Protein 4L05 (pdb70)

B-factor: mean 13.4, std 11.83, range [4.0, 102.95]

Radius of gyration: 13.98 Å; Cα contacts (8 Å, |Δi|>4): 470; chains: 1; bounding box: 30×34×44 Å

Structure (mmCIF, N/CA/C/O backbone):
data_4L05
#
_entry.id   4L05
#
_cell.length_a   49.910
_cell.length_b   70.528
_cell.length_c   80.359
_cell.angle_alpha   90.00
_cell.angle_beta   90.00
_cell.angle_gamma   90.00
#
_symmetry.space_group_name_H-M   'I 2 2 2'
#
loop_
_entity.id
_entity.type
_entity.pdbx_description
1 polymer 'Superoxide dismutase [Cu-Zn]'
2 non-polymer 'COPPER (I) ION'
3 non-polymer 'COPPER (II) ION'
4 non-polymer 'ZINC ION'
5 non-polymer 'SULFATE ION'
6 non-polymer GLYCEROL
7 water water
#
loop_
_atom_site.group_PDB
_atom_site.id
_atom_site.type_symbol
_atom_site.label_atom_id
_atom_site.label_alt_id
_atom_site.label_comp_id
_atom_site.label_asym_id
_atom_site.label_entity_id
_atom_site.label_seq_id
_atom_site.pdbx_PDB_ins_code
_atom_site.Cartn_x
_atom_site.Cartn_y
_atom_site.Cartn_z
_atom_site.occupancy
_atom_site.B_iso_or_equiv
_atom_site.auth_seq_id
_atom_site.auth_comp_id
_atom_site.auth_asym_id
_atom_site.auth_atom_id
_atom_site.pdbx_PDB_model_num
ATOM 1 N N . GLU A 1 1 ? 5.444 22.576 44.509 1.00 21.42 1 GLU A N 1
ATOM 2 C CA . GLU A 1 1 ? 4.985 21.477 43.666 1.00 22.25 1 GLU A CA 1
ATOM 3 C C . GLU A 1 1 ? 6.135 20.789 42.935 1.00 16.13 1 GLU A C 1
ATOM 4 O O . GLU A 1 1 ? 7.235 21.336 42.804 1.00 15.88 1 GLU A O 1
ATOM 15 N N . SER A 1 2 ? 5.805 19.631 42.368 1.00 13.30 2 SER A N 1
ATOM 16 C CA . SER A 1 2 ? 6.729 18.858 41.560 1.00 12.41 2 SER A CA 1
ATOM 17 C C . SER A 1 2 ? 5.966 18.043 40.508 1.00 11.87 2 SER A C 1
ATOM 18 O O . SER A 1 2 ? 4.757 17.815 40.632 1.00 12.81 2 SER A O 1
ATOM 31 N N . THR A 1 3 ? 6.681 17.605 39.474 1.00 10.66 3 THR A N 1
ATOM 32 C CA . THR A 1 3 ? 6.113 16.740 38.453 1.00 9.99 3 THR A CA 1
ATOM 33 C C . THR A 1 3 ? 7.243 15.907 37.854 1.00 9.16 3 THR A C 1
ATOM 34 O O . THR A 1 3 ? 8.411 16.303 37.912 1.00 9.62 3 THR A O 1
ATOM 45 N N . THR A 1 4 ? 6.879 14.754 37.303 1.00 8.68 4 THR A N 1
ATOM 46 C CA . THR A 1 4 ? 7.824 13.872 36.643 1.00 9.67 4 THR A CA 1
ATOM 47 C C . THR A 1 4 ? 7.499 13.784 35.165 1.00 10.01 4 THR A C 1
ATOM 48 O O . THR A 1 4 ? 6.369 13.496 34.786 1.00 14.70 4 THR A O 1
ATOM 59 N N . VAL A 1 5 ? 8.510 14.015 34.342 1.00 7.43 5 VAL A N 1
ATOM 60 C CA . VAL A 1 5 ? 8.377 13.975 32.897 1.00 7.05 5 VAL A CA 1
ATOM 61 C C . VAL A 1 5 ? 9.123 12.769 32.343 1.00 6.66 5 VAL A C 1
ATOM 62 O O . VAL A 1 5 ? 10.308 12.613 32.586 1.00 7.08 5 VAL A O 1
ATOM 75 N N . LYS A 1 6 ? 8.426 11.916 31.605 1.00 7.09 6 LYS A N 1
ATOM 76 C CA . LYS A 1 6 ? 9.053 10.798 30.906 1.00 7.27 6 LYS A CA 1
ATOM 77 C C . LYS A 1 6 ? 9.630 11.301 29.584 1.00 6.31 6 LYS A C 1
ATOM 78 O O . LYS A 1 6 ? 8.955 11.993 28.821 1.00 6.96 6 LYS A O 1
ATOM 97 N N . MET A 1 7 ? 10.879 10.939 29.324 1.00 5.66 7 MET A N 1
ATOM 98 C CA . MET A 1 7 ? 11.605 11.394 28.151 1.00 5.54 7 MET A CA 1
ATOM 99 C C . MET A 1 7 ? 11.761 10.253 27.159 1.00 5.18 7 MET A C 1
ATOM 100 O O . MET A 1 7 ? 12.179 9.161 27.544 1.00 6.04 7 MET A O 1
ATOM 114 N N . TYR A 1 8 ? 11.421 10.519 25.897 1.00 5.42 8 TYR A N 1
ATOM 115 C CA . TYR A 1 8 ? 11.505 9.537 24.826 1.00 5.49 8 TYR A CA 1
ATOM 116 C C . TYR A 1 8 ? 12.449 10.010 23.742 1.00 5.11 8 TYR A C 1
ATOM 117 O O . TYR A 1 8 ? 12.469 11.198 23.413 1.00 5.38 8 TYR A O 1
ATOM 135 N N . GLU A 1 9 ? 13.199 9.087 23.154 1.00 5.34 9 GLU A N 1
ATOM 136 C CA . GLU A 1 9 ? 14.067 9.432 22.031 1.00 5.64 9 GLU A CA 1
ATOM 137 C C . GLU A 1 9 ? 13.228 10.032 20.910 1.00 5.49 9 GLU A C 1
ATOM 138 O O . GLU A 1 9 ? 12.148 9.530 20.581 1.00 6.50 9 GLU A O 1
ATOM 150 N N . ALA A 1 10 ? 13.719 11.121 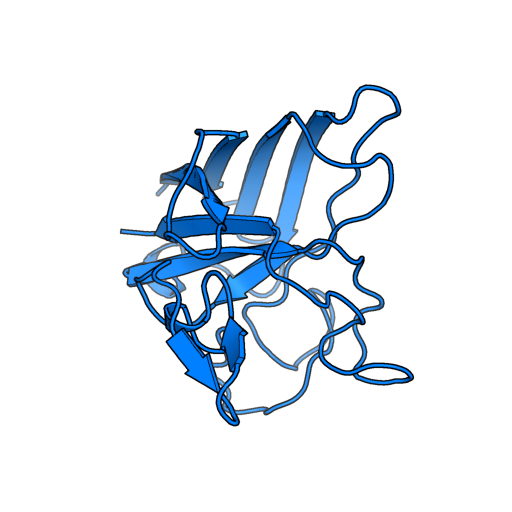20.332 1.00 5.14 10 ALA A N 1
ATOM 151 C CA . ALA A 1 10 ? 13.034 11.785 19.237 1.00 5.32 10 ALA A CA 1
ATOM 152 C C . ALA A 1 10 ? 13.507 11.230 17.903 1.00 5.77 10 ALA A C 1
ATOM 153 O O . ALA A 1 10 ? 14.664 11.390 17.548 1.00 7.19 10 ALA A O 1
ATOM 160 N N . LEU A 1 11 ? 12.608 10.589 17.166 1.00 5.21 11 LEU A N 1
ATOM 161 C CA . LEU A 1 11 ? 12.942 9.952 15.912 1.00 5.58 11 LEU A CA 1
ATOM 162 C C . LEU A 1 11 ? 12.242 10.648 14.753 1.00 5.73 11 LEU A C 1
ATOM 163 O O . LEU A 1 11 ? 11.290 11.403 14.950 1.00 5.49 11 LEU A O 1
ATOM 179 N N . PRO A 1 12 ? 12.635 10.314 13.517 1.00 6.35 12 PRO A N 1
ATOM 180 C CA . PRO A 1 12 ? 11.827 10.763 12.380 1.00 7.00 12 PRO A CA 1
ATOM 181 C C . PRO A 1 12 ? 10.374 10.287 12.455 1.00 6.58 12 PRO A C 1
ATOM 182 O O . PRO A 1 12 ? 9.510 10.947 11.881 1.00 7.68 12 PRO A O 1
ATOM 193 N N . THR A 1 13 ? 10.141 9.175 13.157 1.00 6.82 13 THR A N 1
ATOM 194 C CA . THR A 1 13 ? 8.827 8.584 13.346 1.00 7.13 13 THR A CA 1
ATOM 195 C C . THR A 1 13 ? 8.172 9.043 14.662 1.00 7.00 13 THR A C 1
ATOM 196 O O . THR A 1 13 ? 7.149 8.483 15.051 1.00 7.48 13 THR A O 1
ATOM 207 N N . GLY A 1 14 ? 8.741 10.042 15.347 1.00 5.97 14 GLY A N 1
ATOM 208 C CA . GLY A 1 14 ? 8.168 10.536 16.590 1.00 6.00 14 GLY A CA 1
ATOM 209 C C . GLY A 1 14 ? 8.804 9.881 17.804 1.00 4.98 14 GLY A C 1
ATOM 210 O O . GLY A 1 14 ? 9.960 9.463 17.757 1.00 5.37 14 GLY A O 1
ATOM 214 N N . PRO A 1 15 ? 8.062 9.781 18.913 1.00 5.49 15 PRO A N 1
ATOM 215 C CA . PRO A 1 15 ? 8.658 9.276 20.148 1.00 5.14 15 PRO A CA 1
ATOM 216 C C . PRO A 1 15 ? 9.042 7.812 20.055 1.00 5.18 15 PRO A C 1
ATOM 217 O O . PRO A 1 15 ? 8.247 6.973 19.618 1.00 5.56 15 PRO A O 1
ATOM 228 N N . GLY A 1 16 ? 10.271 7.517 20.466 1.00 5.28 16 GLY A N 1
ATOM 229 C CA . GLY A 1 16 ? 10.809 6.174 20.446 1.00 5.85 16 GLY A CA 1
ATOM 230 C C . GLY A 1 16 ? 10.920 5.605 21.843 1.00 6.10 16 GLY A C 1
ATOM 231 O O . GLY A 1 16 ? 9.997 5.741 22.637 1.00 6.87 16 GLY A O 1
ATOM 235 N N . LYS A 1 17 ? 12.046 4.960 22.134 1.00 6.53 17 LYS A N 1
ATOM 236 C CA . LYS A 1 17 ? 12.254 4.349 23.426 1.00 7.12 17 LYS A CA 1
ATOM 237 C C . LYS A 1 17 ? 12.257 5.380 24.541 1.00 6.46 17 LYS A C 1
ATOM 238 O O . LYS A 1 17 ? 12.692 6.519 24.353 1.00 6.09 17 LYS A O 1
ATOM 257 N N . GLU A 1 18 ? 11.804 4.966 25.719 1.00 7.49 18 GLU A N 1
ATOM 258 C CA . GLU A 1 18 ? 11.963 5.788 26.911 1.00 7.83 18 GLU A CA 1
ATOM 259 C C . GLU A 1 18 ? 13.443 5.797 27.282 1.00 7.61 18 GLU A C 1
ATOM 260 O O . GLU A 1 18 ? 14.069 4.744 27.429 1.00 10.03 18 GLU A O 1
ATOM 272 N N . VAL A 1 19 ? 14.009 6.985 27.416 1.00 6.46 19 VAL A N 1
ATOM 273 C CA . VAL A 1 19 ? 15.414 7.121 27.772 1.00 6.52 19 VAL A CA 1
ATOM 274 C C . VAL A 1 19 ? 15.616 7.676 29.160 1.00 7.15 19 VAL A C 1
ATOM 275 O O . VAL A 1 19 ? 16.741 7.704 29.619 1.00 8.81 19 VAL A O 1
ATOM 288 N N . GLY A 1 20 ? 14.556 8.079 29.848 1.00 8.08 20 GLY A N 1
ATOM 289 C CA . GLY A 1 20 ? 14.704 8.468 31.229 1.00 9.29 20 GLY A CA 1
ATOM 290 C C . GLY A 1 20 ? 13.605 9.374 31.706 1.00 7.05 20 GLY A C 1
ATOM 291 O O . GLY A 1 20 ? 12.543 9.439 31.091 1.00 6.66 20 GLY A O 1
ATOM 295 N N . THR A 1 21 ? 13.872 10.045 32.822 1.00 6.32 21 THR A N 1
ATOM 296 C CA . THR A 1 21 ? 12.902 10.886 33.487 1.00 6.22 21 THR A CA 1
ATOM 297 C C . THR A 1 21 ? 13.550 12.174 33.962 1.00 6.07 21 THR A C 1
ATOM 298 O O . THR A 1 21 ? 14.761 12.236 34.204 1.00 6.86 21 THR A O 1
ATOM 309 N N . VAL A 1 22 ? 12.711 13.188 34.120 1.00 5.90 22 VAL A N 1
ATOM 310 C CA . VAL A 1 22 ? 13.106 14.422 34.781 1.00 6.23 22 VAL A CA 1
ATOM 311 C C . VAL A 1 22 ? 12.065 14.741 35.848 1.00 6.33 22 VAL A C 1
ATOM 312 O O . VAL A 1 22 ? 10.883 14.836 35.534 1.00 7.37 22 VAL A O 1
ATOM 325 N N . VAL A 1 23 ? 12.507 14.907 37.098 1.00 6.35 23 VAL A N 1
ATOM 326 C CA . VAL A 1 23 ? 11.630 15.403 38.154 1.00 6.78 23 VAL A CA 1
ATOM 327 C C . VAL A 1 23 ? 11.898 16.891 38.268 1.00 6.92 23 VAL A C 1
ATOM 328 O O . VAL A 1 23 ? 13.032 17.310 38.530 1.00 8.10 23 VAL A O 1
ATOM 341 N N . ILE A 1 24 ? 10.855 17.687 38.061 1.00 6.85 24 ILE A N 1
ATOM 342 C CA . ILE A 1 24 ? 10.942 19.140 38.226 1.00 7.26 24 ILE A CA 1
ATOM 343 C C . ILE A 1 24 ? 10.337 19.510 39.568 1.00 7.98 24 ILE A C 1
ATOM 344 O O . ILE A 1 24 ? 9.209 19.135 39.846 1.00 8.54 24 ILE A O 1
ATOM 360 N N . SER A 1 25 ? 11.082 20.239 40.396 1.00 8.79 25 SER A N 1
ATOM 361 C CA . SER A 1 25 ? 10.606 20.590 41.729 1.00 10.16 25 SER A CA 1
ATOM 362 C C . SER A 1 25 ? 11.010 22.009 42.111 1.00 10.67 25 SER A C 1
ATOM 363 O O . SER A 1 25 ? 12.021 22.540 41.677 1.00 11.91 25 SER A O 1
ATOM 381 N N . GLU A 1 26 ? 10.208 22.613 42.966 1.00 11.86 26 GLU A N 1
ATOM 382 C CA . GLU A 1 26 ? 10.474 23.955 43.458 1.00 12.47 26 GLU A CA 1
ATOM 383 C C . GLU A 1 26 ? 11.483 23.930 44.615 1.00 12.61 26 GLU A C 1
ATOM 384 O O . GLU A 1 26 ? 11.448 23.040 45.481 1.00 13.34 26 GLU A O 1
ATOM 396 N N . ALA A 1 27 ? 12.381 24.915 44.623 1.00 13.48 27 ALA A N 1
ATOM 397 C CA . ALA A 1 27 ? 13.473 24.969 45.603 1.00 14.92 27 ALA A CA 1
ATOM 398 C C . ALA A 1 27 ? 13.899 26.409 45.813 1.00 15.05 27 ALA A C 1
ATOM 399 O O . ALA A 1 27 ? 13.708 27.236 44.934 1.00 15.42 27 ALA A O 1
ATOM 406 N N . PRO A 1 28 ? 14.518 26.722 46.960 1.00 15.02 28 PRO A N 1
ATOM 407 C CA . PRO A 1 28 ? 14.887 28.129 47.205 1.00 16.35 28 PRO A CA 1
ATOM 408 C C . PRO A 1 28 ? 15.715 28.809 46.098 1.00 19.92 28 PRO A C 1
ATOM 409 O O . PRO A 1 28 ? 15.491 29.986 45.780 1.00 25.32 28 PRO A O 1
ATOM 420 N N . GLY A 1 29 ? 16.661 28.095 45.509 1.00 20.87 29 GLY A N 1
ATOM 421 C CA . GLY A 1 29 ? 17.515 28.710 44.496 1.00 22.89 29 GLY A CA 1
ATOM 422 C C . GLY A 1 29 ? 17.008 28.717 43.057 1.00 20.67 29 GLY A C 1
ATOM 423 O O . GLY A 1 29 ? 17.743 29.138 42.155 1.00 17.83 29 GLY A O 1
ATOM 427 N N . GLY A 1 30 ? 15.763 28.293 42.845 1.00 18.14 30 GLY A N 1
ATOM 428 C CA . GLY A 1 30 ? 15.194 28.146 41.505 1.00 15.50 30 GLY A CA 1
ATOM 429 C C . GLY A 1 30 ? 14.762 26.709 41.253 1.00 12.89 30 GLY A C 1
ATOM 430 O O . GLY A 1 30 ? 15.099 25.813 42.037 1.00 14.31 30 GLY A O 1
ATOM 434 N N . LEU A 1 31 ? 14.044 26.468 40.152 1.00 10.88 31 LEU A N 1
ATOM 435 C CA . LEU A 1 31 ? 13.551 25.130 39.863 1.00 9.81 31 LEU A CA 1
ATOM 436 C C . LEU A 1 31 ? 14.704 24.153 39.746 1.00 9.09 31 LEU A C 1
ATOM 437 O O . LEU A 1 31 ? 15.724 24.433 39.114 1.00 9.24 31 LEU A O 1
ATOM 453 N N . HIS A 1 32 ? 14.513 22.991 40.359 1.00 9.02 32 HIS A N 1
ATOM 454 C CA . HIS A 1 32 ? 15.417 21.872 40.229 1.00 8.84 32 HIS A CA 1
ATOM 455 C C . HIS A 1 32 ? 14.868 20.898 39.188 1.00 8.34 32 HIS A C 1
ATOM 456 O O . HIS A 1 32 ? 13.673 20.618 39.136 1.00 9.18 32 HIS A O 1
ATOM 471 N N . PHE A 1 33 ? 15.776 20.368 38.388 1.00 6.64 33 PHE A N 1
ATOM 472 C CA . PHE A 1 33 ? 15.487 19.359 37.384 1.00 6.54 33 PHE A CA 1
ATOM 473 C C . PHE A 1 33 ? 16.391 18.172 37.693 1.00 6.53 33 PHE A C 1
ATOM 474 O O . PHE A 1 33 ? 17.598 18.246 37.441 1.00 7.08 33 PHE A O 1
ATOM 491 N N . LYS A 1 34 ? 15.820 17.106 38.260 1.00 6.20 34 LYS A N 1
ATOM 492 C CA . LYS A 1 34 ? 16.570 15.892 38.580 1.00 6.39 34 LYS A CA 1
ATOM 493 C C . LYS A 1 34 ? 16.448 14.947 37.397 1.00 6.25 34 LYS A C 1
ATOM 494 O O . LYS A 1 34 ? 15.371 14.418 37.125 1.00 6.59 34 LYS A O 1
ATOM 522 N N . VAL A 1 35 ? 17.553 14.775 36.687 1.00 6.36 35 VAL A N 1
ATOM 523 C CA . VAL A 1 35 ? 17.565 14.054 35.424 1.00 6.23 35 VAL A CA 1
ATOM 524 C C . VAL A 1 35 ? 18.235 12.709 35.598 1.00 6.86 35 VAL A C 1
ATOM 525 O O . VAL A 1 35 ? 19.356 12.621 36.096 1.00 8.13 35 VAL A O 1
ATOM 538 N N . ASN A 1 36 ? 17.539 11.666 35.169 1.00 6.56 36 ASN A N 1
ATOM 539 C CA . ASN A 1 36 ? 18.098 10.321 35.081 1.00 7.53 36 ASN A CA 1
ATOM 540 C C . ASN A 1 36 ? 17.825 9.811 33.694 1.00 7.78 36 ASN A C 1
ATOM 541 O O . ASN A 1 36 ? 16.679 9.524 33.376 1.00 8.97 36 ASN A O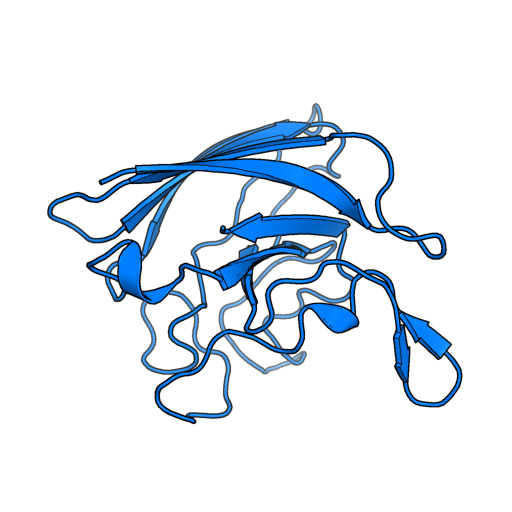 1
ATOM 552 N N . MET A 1 37 ? 18.866 9.749 32.869 1.00 7.17 37 MET A N 1
ATOM 553 C CA . MET A 1 37 ? 18.723 9.375 31.462 1.00 7.34 37 MET A CA 1
ATOM 554 C C . MET A 1 37 ? 19.860 8.474 31.047 1.00 8.08 37 MET A C 1
ATOM 555 O O . MET A 1 37 ? 20.943 8.508 31.630 1.00 10.06 37 MET A O 1
ATOM 580 N N . GLU A 1 38 ? 19.595 7.648 30.046 1.00 7.80 38 GLU A N 1
ATOM 581 C CA . GLU A 1 38 ? 20.578 6.718 29.524 1.00 8.66 38 GLU A CA 1
ATOM 582 C C . GLU A 1 38 ? 20.592 6.765 28.000 1.00 8.94 38 GLU A C 1
ATOM 583 O O . GLU A 1 38 ? 19.726 7.389 27.371 1.00 9.39 38 GLU A O 1
ATOM 595 N N . LYS A 1 39 ? 21.599 6.100 27.435 1.00 9.62 39 LYS A N 1
ATOM 596 C CA . LYS A 1 39 ? 21.748 5.915 25.993 1.00 10.71 39 LYS A CA 1
ATOM 597 C C . LYS A 1 39 ? 22.098 7.221 25.285 1.00 9.19 39 LYS A C 1
ATOM 598 O O . LYS A 1 39 ? 21.873 7.354 24.073 1.00 9.97 39 LYS A O 1
ATOM 617 N N . LEU A 1 40 ? 22.690 8.157 26.023 1.00 8.02 40 LEU A N 1
ATOM 618 C CA . LEU A 1 40 ? 23.245 9.362 25.417 1.00 7.28 40 LEU A CA 1
ATOM 619 C C . LEU A 1 40 ? 24.677 9.133 24.981 1.00 7.27 40 LEU A C 1
ATOM 620 O O . LEU A 1 40 ? 25.377 8.284 25.528 1.00 8.50 40 LEU A O 1
ATOM 649 N N . THR A 1 41 ? 25.156 9.929 24.037 1.00 7.09 41 THR A N 1
ATOM 650 C CA . THR A 1 41 ? 26.588 9.969 23.792 1.00 7.01 41 THR A CA 1
ATOM 651 C C . THR A 1 41 ? 27.290 10.631 24.994 1.00 7.05 41 THR A C 1
ATOM 652 O O . THR A 1 41 ? 26.773 11.572 25.578 1.00 6.81 41 THR A O 1
ATOM 663 N N . PRO A 1 42 ? 28.479 10.137 25.374 1.00 7.71 42 PRO A N 1
ATOM 664 C CA . PRO A 1 42 ? 29.203 10.807 26.457 1.00 7.48 42 PRO A CA 1
ATOM 665 C C . PRO A 1 42 ? 29.474 12.264 26.100 1.00 7.02 42 PRO A C 1
ATOM 666 O O . PRO A 1 42 ? 29.728 12.605 24.952 1.00 7.90 42 PRO A O 1
ATOM 677 N N . GLY A 1 43 ? 29.429 13.116 27.108 1.00 6.39 43 GLY A N 1
ATOM 678 C CA . GLY A 1 43 ? 29.749 14.522 26.930 1.00 5.89 43 GLY A CA 1
ATOM 679 C C . GLY A 1 43 ? 28.580 15.413 27.299 1.00 5.50 43 GLY A C 1
ATOM 680 O O . GLY A 1 43 ? 27.553 14.958 27.806 1.00 6.00 43 GLY A O 1
ATOM 684 N N . TYR A 1 44 ? 28.739 16.710 27.060 1.00 5.21 44 TYR A N 1
ATOM 685 C CA . TYR A 1 44 ? 27.698 17.654 27.384 1.00 5.07 44 TYR A CA 1
ATOM 686 C C . TYR A 1 44 ? 26.576 17.644 26.353 1.00 4.85 44 TYR A C 1
ATOM 687 O O . TYR A 1 44 ? 26.817 17.544 25.151 1.00 5.39 44 TYR A O 1
ATOM 705 N N . HIS A 1 45 ? 25.358 17.824 26.861 1.00 4.97 45 HIS A N 1
ATOM 706 C CA . HIS A 1 45 ? 24.145 17.906 26.064 1.00 5.05 45 HIS A CA 1
ATOM 707 C C . HIS A 1 45 ? 23.300 19.103 26.470 1.00 4.95 45 HIS A C 1
ATOM 708 O O . HIS A 1 45 ? 23.012 19.314 27.641 1.00 5.25 45 HIS A O 1
ATOM 723 N N . GLY A 1 46 ? 22.870 19.879 25.481 1.00 4.73 46 GLY A N 1
ATOM 724 C CA . GLY A 1 46 ? 21.960 20.979 25.746 1.00 4.52 46 GLY A CA 1
ATOM 725 C C . GLY A 1 46 ? 20.615 20.517 26.271 1.00 4.68 46 GLY A C 1
ATOM 726 O O . GLY A 1 46 ? 20.108 19.455 25.888 1.00 4.83 46 GLY A O 1
ATOM 730 N N . PHE A 1 47 ? 20.044 21.334 27.152 1.00 4.32 47 PHE A N 1
ATOM 731 C CA . PHE A 1 47 ? 18.834 20.996 27.900 1.00 4.50 47 PHE A CA 1
ATOM 732 C C . PHE A 1 47 ? 18.007 22.265 28.055 1.00 4.31 47 PHE A C 1
ATOM 733 O O . PHE A 1 47 ? 18.472 23.236 28.654 1.00 4.91 47 PHE A O 1
ATOM 750 N N . HIS A 1 48 ? 16.799 22.264 27.494 1.00 4.63 48 HIS A N 1
ATOM 751 C CA . HIS A 1 48 ? 15.981 23.466 27.501 1.00 5.03 48 HIS A CA 1
ATOM 752 C C . HIS A 1 48 ? 14.517 23.119 27.648 1.00 4.96 48 HIS A C 1
ATOM 753 O O . HIS A 1 48 ? 14.060 22.067 27.199 1.00 5.27 48 HIS A O 1
ATOM 767 N N . VAL A 1 49 ? 13.770 24.053 28.233 1.00 4.78 49 VAL A N 1
ATOM 768 C CA . VAL A 1 49 ? 12.319 24.043 28.146 1.00 4.82 49 VAL A CA 1
ATOM 769 C C . VAL A 1 49 ? 11.923 24.641 26.796 1.00 5.00 49 VAL A C 1
ATOM 770 O O . VAL A 1 49 ? 12.331 25.758 26.473 1.00 5.57 49 VAL A O 1
ATOM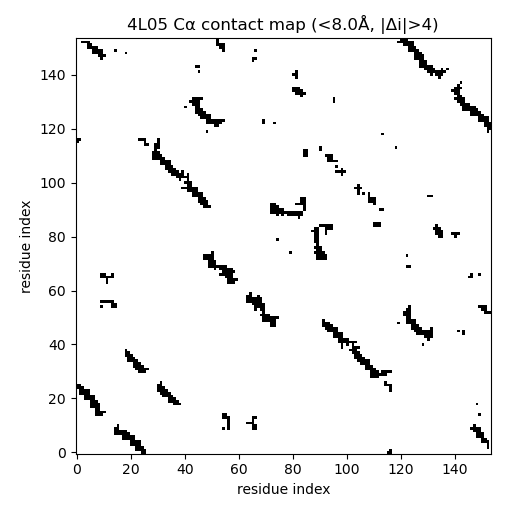 783 N N . HIS A 1 50 ? 11.156 23.887 26.003 1.00 5.39 50 HIS A N 1
ATOM 784 C CA . HIS A 1 50 ? 10.615 24.364 24.746 1.00 5.49 50 HIS A CA 1
ATOM 785 C C . HIS A 1 50 ? 9.163 24.780 24.941 1.00 5.56 50 HIS A C 1
ATOM 786 O O . HIS A 1 50 ? 8.541 24.483 25.956 1.00 6.45 50 HIS A O 1
ATOM 800 N N . GLU A 1 51 ? 8.632 25.495 23.963 1.00 6.04 51 GLU A N 1
ATOM 801 C CA . GLU A 1 51 ? 7.447 26.300 24.200 1.00 6.84 51 GLU A CA 1
ATOM 802 C C . GLU A 1 51 ? 6.116 25.587 24.022 1.00 7.11 51 GLU A C 1
ATOM 803 O O . GLU A 1 51 ? 5.124 26.085 24.527 1.00 8.05 51 GLU A O 1
ATOM 815 N N . ASN A 1 52 ? 6.092 24.452 23.330 1.00 6.79 52 ASN A N 1
ATOM 816 C CA . ASN A 1 52 ? 4.834 23.771 23.051 1.00 7.01 52 ASN A CA 1
ATOM 817 C C . ASN A 1 52 ? 4.766 22.406 23.715 1.00 7.31 52 ASN A C 1
ATOM 818 O O . ASN A 1 52 ? 5.777 21.701 23.793 1.00 7.40 52 ASN A O 1
ATOM 829 N N . PRO A 1 53 ? 3.565 21.999 24.161 1.00 7.58 53 PRO A N 1
ATOM 830 C CA . PRO A 1 53 ? 3.358 20.687 24.786 1.00 8.08 53 PRO A CA 1
ATOM 831 C C . PRO A 1 53 ? 3.165 19.571 23.747 1.00 7.17 53 PRO A C 1
ATOM 832 O O . PRO A 1 53 ? 2.138 18.898 23.702 1.00 8.42 53 PRO A O 1
ATOM 843 N N . SER A 1 54 ? 4.182 19.381 22.917 1.00 6.39 54 SER A N 1
ATOM 844 C CA . SER A 1 54 ? 4.211 18.308 21.936 1.00 6.26 54 SER A CA 1
ATOM 845 C C . SER A 1 54 ? 5.650 17.948 21.648 1.00 5.97 54 SER A C 1
ATOM 846 O O . SER A 1 54 ? 6.507 18.825 21.609 1.00 6.64 54 SER A O 1
ATOM 854 N N . CYS A 1 55 ? 5.893 16.661 21.432 1.00 5.44 55 CYS A N 1
ATOM 855 C CA . CYS A 1 55 ? 7.189 16.176 20.986 1.00 5.47 55 CYS A CA 1
ATOM 856 C C . CYS A 1 55 ? 7.143 15.624 19.553 1.00 5.36 55 CYS A C 1
ATOM 857 O O . CYS A 1 55 ? 8.084 14.983 19.107 1.00 6.01 55 CYS A O 1
ATOM 864 N N . ALA A 1 56 ? 6.061 15.895 18.831 1.00 5.33 56 ALA A N 1
ATOM 865 C CA . ALA A 1 56 ? 5.934 15.372 17.477 1.00 5.32 56 ALA A CA 1
ATOM 866 C C . ALA A 1 56 ? 7.023 15.940 16.566 1.00 4.78 56 ALA A C 1
ATOM 867 O O . ALA A 1 56 ? 7.525 17.042 16.805 1.00 5.19 56 ALA A O 1
ATOM 874 N N . PRO A 1 57 ? 7.366 15.202 15.505 1.00 5.00 57 PRO A N 1
ATOM 875 C CA . PRO A 1 57 ? 8.190 15.800 14.464 1.00 4.91 57 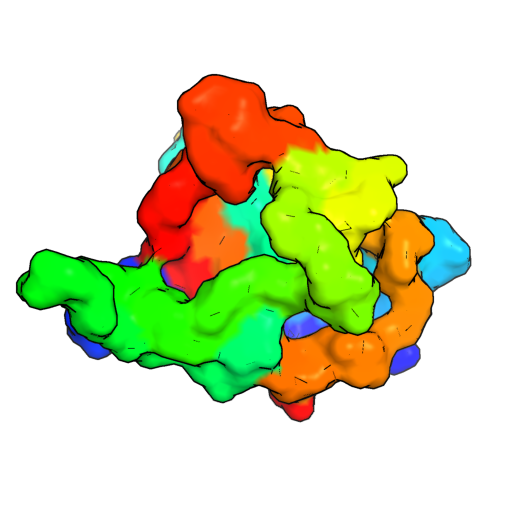PRO A CA 1
ATOM 876 C C . PRO A 1 57 ? 7.422 16.891 13.730 1.00 5.19 57 PRO A C 1
ATOM 877 O O . PRO A 1 57 ? 6.246 17.175 13.991 1.00 5.64 57 PRO A O 1
ATOM 888 N N . GLY A 1 58 ? 8.107 17.486 12.767 1.00 5.67 58 GLY A N 1
ATOM 889 C CA . GLY A 1 58 ? 7.479 18.388 11.819 1.00 6.15 58 GLY A CA 1
ATOM 890 C C . GLY A 1 58 ? 8.389 18.554 10.629 1.00 6.64 58 GLY A C 1
ATOM 891 O O . GLY A 1 58 ? 9.443 17.929 10.553 1.00 7.32 58 GLY A O 1
ATOM 895 N N . GLU A 1 59 ? 7.950 19.380 9.693 1.00 7.55 59 GLU A N 1
ATOM 896 C CA . GLU A 1 59 ? 8.700 19.645 8.479 1.00 8.90 59 GLU A CA 1
ATOM 897 C C . GLU A 1 59 ? 9.127 21.091 8.440 1.00 9.73 59 GLU A C 1
ATOM 898 O O . GLU A 1 59 ? 8.338 21.974 8.749 1.00 11.19 59 GLU A O 1
ATOM 910 N N . LYS A 1 60 ? 10.384 21.323 8.081 1.00 9.62 60 LYS A N 1
ATOM 911 C CA . LYS A 1 60 ? 10.921 22.668 7.940 1.00 11.35 60 LYS A CA 1
ATOM 912 C C . LYS A 1 60 ? 11.792 22.673 6.700 1.00 11.52 60 LYS A C 1
ATOM 913 O O . LYS A 1 60 ? 12.698 21.862 6.579 1.00 11.23 60 LYS A O 1
ATOM 932 N N . ASP A 1 61 ? 11.524 23.586 5.776 1.00 14.55 61 ASP A N 1
ATOM 933 C CA . ASP A 1 61 ? 12.308 23.659 4.548 1.00 16.95 61 ASP A CA 1
ATOM 934 C C . ASP A 1 61 ? 12.309 22.299 3.825 1.00 16.41 61 ASP A C 1
ATOM 935 O O . ASP A 1 61 ? 13.296 21.925 3.207 1.00 16.60 61 ASP A O 1
ATOM 944 N N . GLY A 1 62 ? 11.203 21.560 3.926 1.00 14.80 62 GLY A N 1
ATOM 945 C CA . GLY A 1 62 ? 11.074 20.253 3.302 1.00 16.07 62 GLY A CA 1
ATOM 946 C C . GLY A 1 62 ? 11.775 19.087 3.996 1.00 15.69 62 GLY A C 1
ATOM 947 O O . GLY A 1 62 ? 11.738 17.962 3.507 1.00 24.62 62 GLY A O 1
ATOM 951 N N . LYS A 1 63 ? 12.411 19.338 5.134 1.00 10.35 63 LYS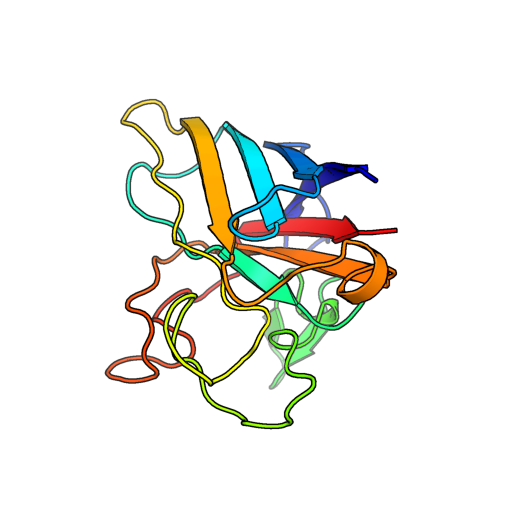 A N 1
ATOM 952 C CA . LYS A 1 63 ? 13.113 18.292 5.885 1.00 9.44 63 LYS A CA 1
ATOM 953 C C . LYS A 1 63 ? 12.270 17.860 7.078 1.00 8.03 63 LYS A C 1
ATOM 954 O O . LYS A 1 63 ? 11.641 18.694 7.715 1.00 8.20 63 LYS A O 1
ATOM 973 N N . ILE A 1 64 ? 12.266 16.565 7.393 1.00 7.62 64 ILE A N 1
ATOM 974 C CA . ILE A 1 64 ? 11.615 16.075 8.602 1.00 7.68 64 ILE A CA 1
ATOM 975 C C . ILE A 1 64 ? 12.575 16.314 9.754 1.00 6.76 64 ILE A C 1
ATOM 976 O O . ILE A 1 64 ? 13.725 15.856 9.721 1.00 7.24 64 ILE A O 1
ATOM 1000 N N . VAL A 1 65 ? 12.092 17.022 10.769 1.00 6.16 65 VAL A N 1
ATOM 1001 C CA . VAL A 1 65 ? 12.885 17.417 11.926 1.00 5.91 65 VAL A CA 1
ATOM 1002 C C . VAL A 1 65 ? 12.300 16.765 13.167 1.00 5.51 65 VAL A C 1
ATOM 1003 O O . VAL A 1 65 ? 11.196 17.097 13.578 1.00 5.27 65 VAL A O 1
ATOM 1016 N N . PRO A 1 66 ? 13.033 15.816 13.771 1.00 5.70 66 PRO A N 1
ATOM 1017 C CA . PRO A 1 66 ? 12.535 15.191 15.006 1.00 5.71 66 PRO A CA 1
ATOM 1018 C C . PRO A 1 66 ? 12.206 16.243 16.071 1.00 5.17 66 PRO A C 1
ATOM 1019 O O . PRO A 1 66 ? 12.960 17.205 16.283 1.00 5.49 66 PRO A O 1
ATOM 1030 N N . ALA A 1 67 ? 11.054 16.069 16.708 1.00 4.66 67 ALA A N 1
ATOM 1031 C CA . ALA A 1 67 ? 10.579 16.912 17.803 1.00 4.88 67 ALA A CA 1
ATOM 1032 C C . ALA A 1 67 ? 10.432 18.384 17.459 1.00 4.56 67 ALA A C 1
ATOM 1033 O O . ALA A 1 67 ? 10.349 19.215 18.353 1.00 4.99 67 ALA A O 1
ATOM 1040 N N . LEU A 1 68 ? 10.276 18.706 16.170 1.00 5.00 68 LEU A N 1
ATOM 1041 C CA . LEU A 1 68 ? 10.067 20.102 15.774 1.00 5.35 68 LEU A CA 1
ATOM 1042 C C . LEU A 1 68 ? 8.825 20.694 16.432 1.00 5.29 68 LEU A C 1
ATOM 1043 O O . LEU A 1 68 ? 8.787 21.904 16.709 1.00 5.56 68 LEU A O 1
ATOM 1072 N N . ALA A 1 69 ? 7.792 19.881 16.646 1.00 5.02 69 ALA A N 1
ATOM 1073 C CA . ALA A 1 69 ? 6.515 20.405 17.137 1.00 5.43 69 ALA A CA 1
ATOM 1074 C C . ALA A 1 69 ? 6.574 20.959 18.555 1.00 5.63 69 ALA A C 1
ATOM 1075 O O . ALA A 1 69 ? 5.639 21.625 18.985 1.00 6.22 69 ALA A O 1
ATOM 1082 N N . ALA A 1 70 ? 7.669 20.706 19.274 1.00 5.33 70 ALA A N 1
ATOM 1083 C CA . ALA A 1 70 ? 7.884 21.314 20.580 1.00 5.50 70 ALA A CA 1
ATOM 1084 C C . ALA A 1 70 ? 8.115 22.817 20.464 1.00 5.70 70 ALA A C 1
ATOM 1085 O O . ALA A 1 70 ? 8.103 23.544 21.467 1.00 6.10 70 ALA A O 1
ATOM 1092 N N . GLY A 1 71 ? 8.367 23.297 19.246 1.00 6.01 71 GLY A N 1
ATOM 1093 C CA . GLY A 1 71 ? 8.631 24.707 19.042 1.00 6.25 71 GLY A CA 1
ATOM 1094 C C . GLY A 1 71 ? 10.031 25.114 19.483 1.00 5.92 71 GLY A C 1
ATOM 1095 O O . GLY A 1 71 ? 10.935 24.272 19.652 1.00 6.17 71 GLY A O 1
ATOM 1099 N N . GLY A 1 72 ? 10.210 26.416 19.630 1.00 5.77 72 GLY A N 1
ATOM 1100 C CA . GLY A 1 72 ? 11.471 26.970 20.053 1.00 5.83 72 GLY A CA 1
ATOM 1101 C C . GLY A 1 72 ? 11.603 26.960 21.563 1.00 5.73 72 GLY A C 1
ATOM 1102 O O . GLY A 1 72 ? 10.810 26.346 22.262 1.00 5.88 72 GLY A O 1
ATOM 1106 N N A HIS A 1 73 ? 12.632 27.623 22.070 0.58 6.58 73 HIS A N 1
ATOM 1107 N N B HIS A 1 73 ? 12.605 27.658 22.064 0.42 6.54 73 HIS A N 1
ATOM 1108 C CA A HIS A 1 73 ? 12.833 27.703 23.509 0.58 6.74 73 HIS A CA 1
ATOM 1109 C CA B HIS A 1 73 ? 12.792 27.739 23.495 0.42 6.76 73 HIS A CA 1
ATOM 1110 C C A HIS A 1 73 ? 11.762 28.564 24.151 0.58 6.89 73 HIS A C 1
ATOM 1111 C C B HIS A 1 73 ? 11.718 28.571 24.140 0.42 6.88 73 HIS A C 1
ATOM 1112 O O A HIS A 1 73 ? 11.373 29.599 23.611 0.58 7.48 73 HIS A O 1
ATOM 1113 O O B HIS A 1 73 ? 11.272 29.580 23.590 0.42 7.47 73 HIS A O 1
ATOM 1139 N N . TYR A 1 74 ? 11.289 28.127 25.314 1.00 6.63 74 TYR A N 1
ATOM 1140 C CA . TYR A 1 74 ? 10.352 28.908 26.100 1.00 6.72 74 TYR A CA 1
ATOM 1141 C C . TYR A 1 74 ? 10.966 30.286 26.343 1.00 6.31 74 TYR A C 1
ATOM 1142 O O . TYR A 1 74 ? 12.086 30.395 26.835 1.00 6.22 74 TYR A O 1
ATOM 1161 N N . A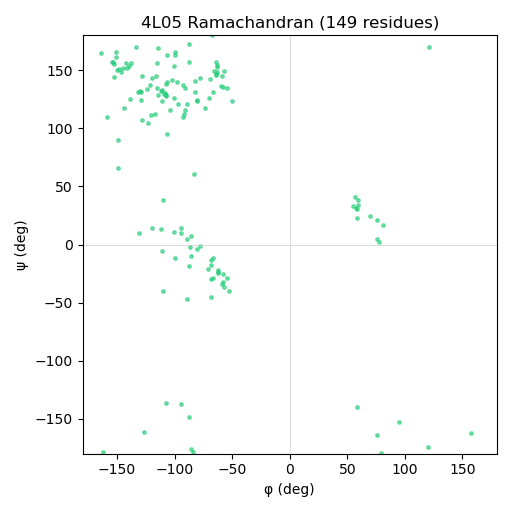SP A 1 75 ? 10.236 31.333 25.963 1.00 6.97 75 ASP A N 1
ATOM 1162 C CA . ASP A 1 75 ? 10.794 32.682 25.892 1.00 7.17 75 ASP A CA 1
ATOM 1163 C C . ASP A 1 75 ? 9.686 33.684 26.194 1.00 7.64 75 ASP A C 1
ATOM 1164 O O . ASP A 1 75 ? 9.289 34.451 25.322 1.00 8.24 75 ASP A O 1
ATOM 1173 N N . PRO A 1 76 ? 9.170 33.682 27.429 1.00 8.64 76 PRO A N 1
ATOM 1174 C CA . PRO A 1 76 ? 8.068 34.580 27.786 1.00 10.10 76 PRO A CA 1
ATOM 1175 C C . PRO A 1 76 ? 8.419 36.062 27.674 1.00 10.94 76 PRO A C 1
ATOM 1176 O O . PRO A 1 76 ? 7.524 36.889 27.492 1.00 13.08 76 PRO A O 1
ATOM 1187 N N . GLY A 1 77 ? 9.707 36.387 27.773 1.00 9.64 77 GLY A N 1
ATOM 1188 C CA . GLY A 1 77 ? 10.162 37.753 27.593 1.00 9.88 77 GLY A CA 1
ATOM 1189 C C . GLY A 1 77 ? 10.295 38.170 26.133 1.00 9.05 77 GLY A C 1
ATOM 1190 O 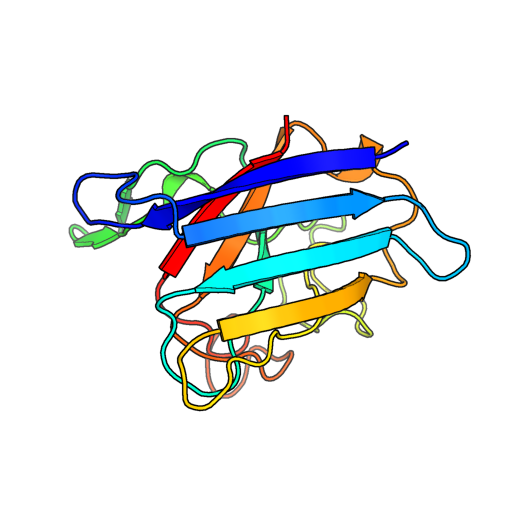O . GLY A 1 77 ? 10.626 39.318 25.845 1.00 9.74 77 GLY A O 1
ATOM 1194 N N . ASN A 1 78 ? 10.055 37.233 25.214 1.00 8.21 78 ASN A N 1
ATOM 1195 C CA . ASN A 1 78 ? 10.142 37.488 23.775 1.00 8.21 78 ASN A CA 1
ATOM 1196 C C . ASN A 1 78 ? 11.511 38.000 23.371 1.00 6.99 78 ASN A C 1
ATOM 1197 O O . ASN A 1 78 ? 11.653 38.768 22.422 1.00 7.28 78 ASN A O 1
ATOM 1208 N N . THR A 1 79 ? 12.523 37.553 24.099 1.00 6.74 79 THR A N 1
ATOM 1209 C CA . THR A 1 79 ? 13.876 38.058 23.912 1.00 7.01 79 THR A CA 1
ATOM 1210 C C . THR A 1 79 ? 14.495 37.648 22.588 1.00 7.10 79 THR A C 1
ATOM 1211 O O . THR A 1 79 ? 15.337 38.363 22.066 1.00 7.57 79 THR A O 1
ATOM 1222 N N . HIS A 1 80 ? 14.086 36.497 22.070 1.00 6.79 80 HIS A N 1
ATOM 1223 C CA . HIS A 1 80 ? 14.573 35.970 20.804 1.00 7.25 80 HIS A CA 1
ATOM 1224 C C . HIS A 1 80 ? 16.082 35.763 20.740 1.00 6.93 80 HIS A C 1
ATOM 1225 O O . HIS A 1 80 ? 16.676 35.823 19.665 1.00 7.78 80 HIS A O 1
ATOM 1240 N N . HIS A 1 81 ? 16.705 35.453 21.877 1.00 5.84 81 HIS A N 1
ATOM 1241 C CA . HIS A 1 81 ? 18.086 35.008 21.817 1.00 5.60 81 HIS A CA 1
ATOM 1242 C C . HIS A 1 81 ? 18.416 34.129 23.020 1.00 5.16 81 HIS A C 1
ATOM 1243 O O . HIS A 1 81 ? 17.736 34.150 24.065 1.00 5.81 81 HIS A O 1
ATOM 1258 N N . HIS A 1 82 ? 19.447 33.313 22.832 1.00 4.76 82 HIS A N 1
ATOM 1259 C CA . HIS A 1 82 ? 19.789 32.218 23.723 1.00 4.74 82 HIS A CA 1
ATOM 1260 C C . HIS A 1 82 ? 20.992 32.602 24.573 1.00 4.90 82 HIS A C 1
ATOM 1261 O O . HIS A 1 82 ? 22.073 32.784 24.039 1.00 5.13 82 HIS A O 1
ATOM 1275 N N . LEU A 1 83 ? 20.797 32.702 25.887 1.00 4.79 83 LEU A N 1
ATOM 1276 C CA . LEU A 1 83 ? 21.855 33.159 26.787 1.00 4.91 83 LEU A CA 1
ATOM 1277 C C . LEU A 1 83 ? 22.069 32.270 28.001 1.00 5.15 83 LEU A C 1
ATOM 1278 O O . LEU A 1 83 ? 22.848 32.622 28.870 1.00 5.80 83 LEU A O 1
ATOM 1294 N N . GLY A 1 84 ? 21.453 31.089 28.037 1.00 4.78 84 GLY A N 1
ATOM 1295 C CA . GLY A 1 84 ? 21.710 30.160 29.108 1.00 4.74 84 GLY A CA 1
ATOM 1296 C C . GLY A 1 84 ? 20.967 30.481 30.391 1.00 5.25 84 GLY A C 1
ATOM 1297 O O . GLY A 1 84 ? 20.213 31.459 30.496 1.00 5.84 84 GLY A O 1
ATOM 1301 N N . PRO A 1 85 ? 21.194 29.646 31.407 1.00 5.51 85 PRO A N 1
ATOM 1302 C CA . PRO A 1 85 ? 20.446 29.735 32.661 1.00 6.41 85 PRO A CA 1
ATOM 1303 C C . PRO A 1 85 ? 20.813 30.956 33.497 1.00 6.91 85 PRO A C 1
ATOM 1304 O O . PRO A 1 85 ? 20.025 31.338 34.361 1.00 7.76 85 PRO A O 1
ATOM 1315 N N . GLU A 1 86 ? 21.990 31.541 33.273 1.00 7.08 86 GLU A N 1
ATOM 1316 C CA . GLU A 1 86 ? 22.406 32.726 34.025 1.00 8.63 86 GLU A CA 1
ATOM 1317 C C . GLU A 1 86 ? 22.187 34.004 33.223 1.00 9.08 86 GLU A C 1
ATOM 1318 O O . GLU A 1 86 ? 22.300 35.086 33.774 1.00 12.53 86 GLU A O 1
ATOM 1330 N N . GLY A 1 87 ? 21.896 33.903 31.934 1.00 7.25 87 GLY A N 1
ATOM 1331 C CA . GLY A 1 87 ? 21.615 35.064 31.111 1.00 7.21 87 GLY A CA 1
ATOM 1332 C C . GLY A 1 87 ? 20.150 35.446 31.148 1.00 6.88 87 GLY A C 1
ATOM 1333 O O . GLY A 1 87 ? 19.324 34.727 31.700 1.00 7.89 87 GLY A O 1
ATOM 1337 N N . ASP A 1 88 ? 19.834 36.590 30.540 1.00 7.11 88 ASP A N 1
ATOM 1338 C CA . ASP A 1 88 ? 18.467 37.099 30.540 1.00 7.97 88 ASP A CA 1
ATOM 1339 C C . ASP A 1 88 ? 17.854 37.011 29.136 1.00 6.61 88 ASP A C 1
ATOM 1340 O O . ASP A 1 88 ? 17.097 37.884 28.703 1.00 6.78 88 ASP A O 1
ATOM 1349 N N . GLY A 1 89 ? 18.169 35.923 28.436 1.00 6.08 89 GLY A N 1
ATOM 1350 C CA . GLY A 1 89 ? 17.529 35.588 27.168 1.00 5.85 89 GLY A CA 1
ATOM 1351 C C . GLY A 1 89 ? 16.376 34.635 27.418 1.00 5.93 89 GLY A C 1
ATOM 1352 O O . GLY A 1 89 ? 15.626 34.820 28.367 1.00 6.67 89 GLY A O 1
ATOM 1356 N N . HIS A 1 90 ? 16.241 33.603 26.585 1.00 5.47 90 HIS A N 1
ATOM 1357 C CA . HIS A 1 90 ? 15.152 32.652 26.764 1.00 5.07 90 HIS A CA 1
ATOM 1358 C C . HIS A 1 90 ? 15.093 32.167 28.214 1.00 5.33 90 HIS A C 1
ATOM 1359 O O . HIS A 1 90 ? 16.050 31.582 28.724 1.00 5.67 90 HIS A O 1
ATOM 1373 N N . MET A 1 91 ? 13.944 32.337 28.862 1.00 5.43 91 MET A N 1
ATOM 1374 C CA . MET A 1 91 ? 13.796 31.851 30.231 1.00 6.54 91 MET A CA 1
ATOM 1375 C C . MET A 1 91 ? 13.796 30.314 30.314 1.00 5.67 91 MET A C 1
ATOM 1376 O O . MET A 1 91 ? 14.034 29.753 31.387 1.00 6.37 91 MET A O 1
ATOM 1401 N N . GLY A 1 92 ? 13.565 29.641 29.196 1.00 5.43 92 GLY A N 1
ATOM 1402 C CA . GLY A 1 92 ? 13.612 28.194 29.164 1.00 5.63 92 GLY A CA 1
ATOM 1403 C C . GLY A 1 92 ? 15.007 27.599 29.124 1.00 4.89 92 GLY A C 1
ATOM 1404 O O . GLY A 1 92 ? 15.146 26.385 29.097 1.00 5.49 92 GLY A O 1
ATOM 1408 N N . ASP A 1 93 ? 16.044 28.418 29.092 1.00 4.80 93 ASP A N 1
ATOM 1409 C CA . ASP A 1 93 ? 17.410 27.909 28.990 1.00 4.72 93 ASP A CA 1
ATOM 1410 C C . ASP A 1 93 ? 17.862 27.296 30.318 1.00 5.14 93 ASP A C 1
ATOM 1411 O O . ASP A 1 93 ? 17.932 27.990 31.336 1.00 5.87 93 ASP A O 1
ATOM 1420 N N . LEU A 1 94 ? 18.158 25.996 30.306 1.00 5.09 94 LEU A N 1
ATOM 1421 C CA . LEU A 1 94 ? 18.575 25.290 31.510 1.00 4.95 94 LEU A CA 1
ATOM 1422 C C . LEU A 1 94 ? 20.072 24.993 31.446 1.00 4.84 94 LEU A C 1
ATOM 1423 O O . LEU A 1 94 ? 20.677 25.046 30.369 1.00 5.25 94 LEU A O 1
ATOM 1439 N N . PRO A 1 95 ? 20.691 24.666 32.589 1.00 5.38 95 PRO A N 1
ATOM 1440 C CA . PRO A 1 95 ? 22.095 24.259 32.528 1.00 5.34 95 PRO A CA 1
ATOM 1441 C C . PRO A 1 95 ? 22.266 22.966 31.738 1.00 5.48 95 PRO A C 1
ATOM 1442 O O . PRO A 1 95 ? 21.395 22.090 31.735 1.00 5.96 95 PRO A O 1
ATOM 1453 N N . ARG A 1 96 ? 23.395 22.862 31.053 1.00 5.38 96 ARG A N 1
ATOM 1454 C CA . ARG A 1 96 ? 23.713 21.686 30.265 1.00 5.41 96 ARG A CA 1
ATOM 1455 C C . ARG A 1 96 ? 23.844 20.451 31.148 1.00 5.27 96 ARG A C 1
ATOM 1456 O O . ARG A 1 96 ? 24.186 20.546 32.335 1.00 5.83 96 ARG A O 1
ATOM 1477 N N . LEU A 1 97 ? 23.571 19.305 30.544 1.00 5.17 97 LEU A N 1
ATOM 1478 C CA . LEU A 1 97 ? 23.686 18.021 31.202 1.00 5.19 97 LEU A CA 1
ATOM 1479 C C . LEU A 1 97 ? 24.986 17.336 30.813 1.00 5.46 97 LEU A C 1
ATOM 1480 O O . LEU A 1 97 ? 25.518 17.572 29.724 1.00 6.55 97 LEU A O 1
ATOM 1496 N N . SER A 1 98 ? 25.475 16.468 31.695 1.00 6.12 98 SER A N 1
ATOM 1497 C CA . SER A 1 98 ? 26.740 15.792 31.491 1.00 6.60 98 SER A CA 1
ATOM 1498 C C . SER A 1 98 ? 26.548 14.279 31.473 1.00 7.04 98 SER A C 1
ATOM 1499 O O . SER A 1 98 ? 26.214 13.676 32.489 1.00 8.78 98 SER A O 1
ATOM 1507 N N . ALA A 1 99 ? 26.744 13.679 30.307 1.00 6.43 99 ALA A N 1
ATOM 1508 C CA . ALA A 1 99 ? 26.653 12.228 30.186 1.00 6.72 99 ALA A CA 1
ATOM 1509 C C . ALA A 1 99 ? 28.042 11.637 30.381 1.00 7.19 99 ALA A C 1
ATOM 1510 O O . ALA A 1 99 ? 29.037 12.148 29.845 1.00 7.39 99 ALA A O 1
ATOM 1517 N N . ASN A 1 100 ? 28.099 10.546 31.134 1.00 7.56 100 ASN A N 1
ATOM 1518 C CA . ASN A 1 100 ? 29.358 9.889 31.433 1.00 8.67 100 ASN A CA 1
ATOM 1519 C C . ASN A 1 100 ? 29.736 8.909 30.326 1.00 9.01 100 ASN A C 1
ATOM 1520 O O . ASN A 1 100 ? 29.053 8.801 29.305 1.00 8.79 100 ASN A O 1
ATOM 1531 N N . ALA A 1 101 ? 30.836 8.193 30.529 1.00 10.46 101 ALA A N 1
ATOM 1532 C CA . ALA A 1 101 ? 31.362 7.287 29.514 1.00 12.18 101 ALA A CA 1
ATOM 1533 C C . ALA A 1 101 ? 30.387 6.166 29.184 1.00 11.82 101 ALA A C 1
ATOM 1534 O O . ALA A 1 101 ? 30.448 5.584 28.099 1.00 13.13 101 ALA A O 1
ATOM 1541 N N . ASP A 1 102 ? 29.496 5.858 30.120 1.00 11.26 102 ASP A N 1
ATOM 1542 C CA . ASP A 1 102 ? 28.488 4.831 29.912 1.00 12.14 102 ASP A CA 1
ATOM 1543 C C . ASP A 1 102 ? 27.207 5.390 29.296 1.00 11.19 102 ASP A C 1
ATOM 1544 O O . ASP A 1 102 ? 26.228 4.659 29.149 1.00 12.53 102 ASP A O 1
ATOM 1553 N N . GLY A 1 103 ? 27.203 6.677 28.953 1.00 9.66 103 GLY A N 1
ATOM 1554 C CA . GLY A 1 103 ? 26.046 7.295 28.330 1.00 9.13 103 GLY A CA 1
ATOM 1555 C C . GLY A 1 103 ? 24.952 7.708 29.295 1.00 8.47 103 GLY A C 1
ATOM 1556 O O . GLY A 1 103 ? 23.824 7.945 28.875 1.00 8.62 103 GLY A O 1
ATOM 1560 N N . LYS A 1 104 ? 25.273 7.798 30.580 1.00 8.61 104 LYS A N 1
ATOM 1561 C CA . LYS A 1 104 ? 24.260 8.074 31.587 1.00 9.10 104 LYS A CA 1
ATOM 1562 C C . LYS A 1 104 ? 24.366 9.485 32.122 1.00 7.17 104 LYS A C 1
ATOM 1563 O O . LYS A 1 104 ? 25.467 10.005 32.349 1.00 7.08 104 LYS A O 1
ATOM 1582 N N . VAL A 1 105 ? 23.199 10.088 32.320 1.00 7.08 105 VAL A N 1
ATOM 1583 C CA . VAL A 1 105 ? 23.053 11.338 33.041 1.00 6.88 105 VAL A CA 1
ATOM 1584 C C . VAL A 1 105 ? 22.368 11.026 34.362 1.00 6.73 105 VAL A C 1
ATOM 1585 O O . VAL A 1 105 ? 21.351 10.339 34.393 1.00 7.29 105 VAL A O 1
ATOM 1598 N N . SER A 1 106 ? 22.944 11.507 35.456 1.00 7.28 106 SER A N 1
ATOM 1599 C CA . SER A 1 106 ? 22.324 11.364 36.768 1.00 7.50 106 SER A CA 1
ATOM 1600 C C . SER A 1 106 ? 22.726 12.568 37.592 1.00 7.33 106 SER A C 1
ATOM 1601 O O . SER A 1 106 ? 23.760 12.565 38.240 1.00 8.44 106 SER A O 1
ATOM 1609 N N . GLU A 1 107 ? 21.930 13.624 37.532 1.00 6.81 107 GLU A N 1
ATOM 1610 C CA . GLU A 1 107 ? 22.293 14.874 38.185 1.00 7.02 107 GLU A CA 1
ATOM 1611 C C . GLU A 1 107 ? 21.077 15.758 38.297 1.00 7.14 107 GLU A C 1
ATOM 1612 O O . GLU A 1 107 ? 20.067 15.560 37.616 1.00 7.54 107 GLU A O 1
ATOM 1624 N N . THR A 1 108 ? 21.219 16.764 39.140 1.00 7.45 108 THR A N 1
ATOM 1625 C CA . THR A 1 108 ? 20.241 17.821 39.249 1.00 7.90 108 THR A CA 1
ATOM 1626 C C . THR A 1 108 ? 20.844 19.112 38.715 1.00 8.12 108 THR A C 1
ATOM 1627 O O . THR A 1 108 ? 21.983 19.461 39.041 1.00 9.13 108 THR A O 1
ATOM 1638 N N . VAL A 1 109 ? 20.085 19.800 37.874 1.00 7.59 109 VAL A N 1
ATOM 1639 C CA . VAL A 1 109 ? 20.451 21.149 37.458 1.00 7.46 109 VAL A CA 1
ATOM 1640 C C . VAL A 1 109 ? 19.409 22.130 37.963 1.00 7.61 109 VAL A C 1
ATOM 1641 O O . VAL A 1 109 ? 18.260 21.764 38.222 1.00 7.94 109 VAL A O 1
ATOM 1654 N N . VAL A 1 110 ? 19.820 23.385 38.107 1.00 7.49 110 VAL A N 1
ATOM 1655 C CA . VAL A 1 110 ? 18.997 24.412 38.711 1.00 7.83 110 VAL A CA 1
ATOM 1656 C C . VAL A 1 110 ? 18.845 25.584 37.751 1.00 7.76 110 VAL A C 1
ATOM 1657 O O . VAL A 1 110 ? 19.821 26.045 37.167 1.00 8.49 110 VAL A O 1
ATOM 1670 N N . ALA A 1 111 ? 17.617 26.068 37.602 1.00 7.64 111 ALA A N 1
ATOM 1671 C CA . ALA A 1 111 ? 17.337 27.249 36.780 1.00 8.05 111 ALA A CA 1
ATOM 1672 C C . ALA A 1 111 ? 17.020 28.419 37.707 1.00 9.10 111 ALA A C 1
ATOM 1673 O O . ALA A 1 111 ? 15.878 28.553 38.135 1.00 10.01 111 ALA A O 1
ATOM 1680 N N . PRO A 1 112 ? 18.021 29.267 38.032 1.00 10.27 112 PRO A N 1
ATOM 1681 C CA . PRO A 1 112 ? 17.743 30.322 39.010 1.00 12.57 112 PRO A CA 1
ATOM 1682 C C . PRO A 1 112 ? 16.672 31.297 38.542 1.00 13.11 112 PRO A C 1
ATOM 1683 O O . PRO A 1 112 ? 16.075 31.974 39.381 1.00 14.71 112 PRO A O 1
ATOM 1694 N N . HIS A 1 113 ? 16.436 31.394 37.239 1.00 12.10 113 HIS A N 1
ATOM 1695 C CA . HIS A 1 113 ? 15.457 32.339 36.731 1.00 12.37 113 HIS A CA 1
ATOM 1696 C C . HIS A 1 113 ? 14.024 31.798 36.726 1.00 15.34 113 HIS A C 1
ATOM 1697 O O . HIS A 1 113 ? 13.087 32.570 36.545 1.00 21.61 113 HIS A O 1
ATOM 1712 N N . LEU A 1 114 ? 13.840 30.503 36.975 1.00 11.83 114 LEU A N 1
ATOM 1713 C CA . LEU A 1 114 ? 12.508 29.919 37.023 1.00 11.16 114 LEU A CA 1
ATOM 1714 C C . LEU A 1 114 ? 12.176 29.616 38.484 1.00 12.62 114 LEU A C 1
ATOM 1715 O O . LEU A 1 114 ? 12.962 28.985 39.189 1.00 14.25 114 LEU A O 1
ATOM 1731 N N . LYS A 1 115 ? 11.018 30.085 38.936 1.00 14.33 115 LYS A N 1
ATOM 1732 C CA . LYS A 1 115 ? 10.641 29.991 40.346 1.00 18.19 115 LYS A CA 1
ATOM 1733 C C . LYS A 1 115 ? 9.515 29.007 40.631 1.00 16.65 115 LYS A C 1
ATOM 1734 O O . LYS A 1 115 ? 9.525 28.314 41.653 1.00 18.52 115 LYS A O 1
ATOM 1753 N N . LYS A 1 116 ? 8.520 28.980 39.754 1.00 16.44 116 LYS A N 1
ATOM 1754 C CA . LYS A 1 116 ? 7.338 28.158 39.971 1.00 17.11 116 LYS A CA 1
ATOM 1755 C C . LYS A 1 116 ? 7.138 27.169 38.841 1.00 14.23 116 LYS A C 1
ATOM 1756 O O . LYS A 1 116 ? 7.288 27.507 37.670 1.00 14.25 116 LYS A O 1
ATOM 1775 N N . LEU A 1 117 ? 6.791 25.940 39.192 1.00 14.00 117 LEU A N 1
ATOM 1776 C CA . LEU A 1 117 ? 6.498 24.923 38.193 1.00 12.78 117 LEU A CA 1
ATOM 1777 C C . LEU A 1 117 ? 5.382 25.383 37.260 1.00 12.02 117 LEU A C 1
ATOM 1778 O O . LEU A 1 117 ? 5.404 25.083 36.064 1.00 11.73 117 LEU A O 1
ATOM 1794 N N . ALA A 1 118 ? 4.403 26.108 37.798 1.00 13.14 118 ALA A N 1
ATOM 1795 C CA . ALA A 1 118 ? 3.290 26.564 36.978 1.00 14.59 118 ALA A CA 1
ATOM 1796 C C . ALA A 1 118 ? 3.766 27.336 35.743 1.00 14.83 118 ALA A C 1
ATOM 1797 O O . ALA A 1 118 ? 3.084 27.339 34.727 1.00 15.73 118 ALA A O 1
ATOM 1804 N N . GLU A 1 119 ? 4.922 27.995 35.831 1.00 14.47 119 GLU A N 1
ATOM 1805 C CA . GLU A 1 119 ? 5.455 28.758 34.696 1.00 14.70 119 GLU A CA 1
ATOM 1806 C C . GLU A 1 119 ? 5.653 27.885 33.449 1.00 13.37 119 GLU A C 1
ATOM 1807 O O . GLU A 1 119 ? 5.520 28.367 32.316 1.00 14.89 119 GLU A O 1
ATOM 1819 N N . ILE A 1 120 ? 5.989 26.609 33.651 1.00 10.90 120 ILE A N 1
ATOM 1820 C CA . ILE A 1 120 ? 6.352 25.744 32.524 1.00 9.49 120 ILE A CA 1
ATOM 1821 C C . ILE A 1 120 ? 5.454 24.510 32.341 1.00 9.65 120 ILE A C 1
ATOM 1822 O O . ILE A 1 120 ? 5.782 23.588 31.594 1.00 9.40 120 ILE A O 1
ATOM 1838 N N . LYS A 1 121 ? 4.300 24.503 32.997 1.00 11.21 121 LYS A N 1
ATOM 1839 C CA . LYS A 1 121 ? 3.304 23.491 32.681 1.00 12.03 121 LYS A CA 1
ATOM 1840 C C . LYS A 1 121 ? 2.779 23.698 31.256 1.00 11.85 121 LYS A C 1
ATOM 1841 O O . LYS A 1 121 ? 2.733 24.826 30.747 1.00 11.75 121 LYS A O 1
ATOM 1860 N N . GLN A 1 122 ? 2.394 22.602 30.614 1.00 11.70 122 GLN A N 1
ATOM 1861 C CA . GLN A 1 122 ? 1.990 22.619 29.205 1.00 12.57 122 GLN A CA 1
ATOM 1862 C C . GLN A 1 122 ? 3.093 23.194 28.302 1.00 10.75 122 GLN A C 1
ATOM 1863 O O . GLN A 1 122 ? 2.852 23.932 27.352 1.00 12.20 122 GLN A O 1
ATOM 1877 N N . ARG A 1 123 ? 4.318 22.804 28.620 1.00 8.95 123 ARG A N 1
ATOM 1878 C CA . ARG A 1 123 ? 5.488 23.063 27.789 1.00 7.89 123 ARG A CA 1
ATOM 1879 C C . ARG A 1 123 ? 6.169 21.711 27.550 1.00 7.13 123 ARG A C 1
ATOM 1880 O O . ARG A 1 123 ? 5.545 20.664 27.717 1.00 8.27 123 ARG A O 1
ATOM 1901 N N . SER A 1 124 ? 7.434 21.719 27.145 1.00 6.47 124 SER A N 1
ATOM 1902 C CA . SER A 1 124 ? 8.150 20.476 26.897 1.00 5.89 124 SER A CA 1
ATOM 1903 C C . SER A 1 124 ? 9.584 20.623 27.359 1.00 5.46 124 SER A C 1
ATOM 1904 O O . SER A 1 124 ? 10.116 21.738 27.466 1.00 5.60 124 SER A O 1
ATOM 1912 N N . LEU A 1 125 ? 10.203 19.489 27.660 1.00 5.40 125 LEU A N 1
ATOM 1913 C CA . LEU A 1 125 ? 11.631 19.407 27.959 1.00 5.08 125 LEU A CA 1
ATOM 1914 C C . LEU A 1 125 ? 12.363 18.757 26.807 1.00 4.91 125 LEU A C 1
ATOM 1915 O O . LEU A 1 125 ? 11.894 17.757 26.264 1.00 5.35 125 LEU A O 1
ATOM 1931 N N . MET A 1 126 ? 13.522 19.314 26.472 1.00 4.97 126 MET A N 1
ATOM 1932 C CA . MET A 1 126 ? 14.300 18.827 25.349 1.00 4.46 126 MET A CA 1
ATOM 1933 C C . MET A 1 126 ? 15.752 18.605 25.760 1.00 4.43 126 MET A C 1
ATOM 1934 O O . MET A 1 126 ? 16.380 19.477 26.375 1.00 5.02 126 MET A O 1
ATOM 1948 N N . VAL A 1 127 ? 16.286 17.443 25.394 1.00 4.56 127 VAL A N 1
ATOM 1949 C CA . VAL A 1 127 ? 17.715 17.185 25.473 1.00 4.42 127 VAL A CA 1
ATOM 1950 C C . VAL A 1 127 ? 18.231 17.070 24.037 1.00 4.46 127 VAL A C 1
ATOM 1951 O O . VAL A 1 127 ? 17.633 16.391 23.202 1.00 5.34 127 VAL A O 1
ATOM 1964 N N . HIS A 1 128 ? 19.332 17.760 23.749 1.00 4.87 128 HIS A N 1
ATOM 1965 C CA . HIS A 1 128 ? 19.867 17.844 22.403 1.00 5.09 128 HIS A CA 1
ATOM 1966 C C . HIS A 1 128 ? 21.026 16.893 22.172 1.00 5.17 128 HIS A C 1
ATOM 1967 O O . HIS A 1 128 ? 21.654 16.394 23.112 1.00 5.70 128 HIS A O 1
ATOM 1981 N N . VAL A 1 129 ? 21.317 16.680 20.891 1.00 5.60 129 VAL A N 1
ATOM 1982 C CA . VAL A 1 129 ? 22.477 15.917 20.471 1.00 5.89 129 VAL A CA 1
ATOM 1983 C C . VAL A 1 129 ? 23.770 16.661 20.788 1.00 5.56 129 VAL A C 1
ATOM 1984 O O . VAL A 1 129 ? 24.726 16.059 21.286 1.00 6.47 129 VAL A O 1
ATOM 1997 N N . GLY A 1 130 ? 23.793 17.956 20.482 1.00 5.72 130 GLY A N 1
ATOM 1998 C CA . GLY A 1 130 ? 24.928 18.812 20.764 1.00 5.57 130 GLY A CA 1
ATOM 1999 C C . GLY A 1 130 ? 24.891 19.327 22.188 1.00 5.02 130 GLY A C 1
ATOM 2000 O O . GLY A 1 130 ? 23.997 18.992 22.980 1.00 5.30 130 GLY A O 1
ATOM 2004 N N . GLY A 1 131 ? 25.888 20.142 22.516 1.00 5.05 131 GLY A N 1
ATOM 2005 C CA . GLY A 1 131 ? 26.014 20.750 23.830 1.00 4.60 131 GLY A CA 1
ATOM 2006 C C . GLY A 1 131 ? 25.270 22.069 23.955 1.00 4.67 131 GLY A C 1
ATOM 2007 O O . GLY A 1 131 ? 24.225 22.266 23.336 1.00 5.30 131 GLY A O 1
ATOM 2011 N N . ASP A 1 132 ? 25.804 22.975 24.770 1.00 4.71 132 ASP A N 1
ATOM 2012 C CA . ASP A 1 132 ? 25.208 24.293 24.932 1.00 4.67 132 ASP A CA 1
ATOM 2013 C C . ASP A 1 132 ? 26.264 25.251 25.459 1.00 4.77 132 ASP A C 1
ATOM 2014 O O . ASP A 1 132 ? 26.658 25.155 26.621 1.00 5.44 132 ASP A O 1
ATOM 2023 N N . ASN A 1 133 ? 26.700 26.177 24.613 1.00 4.72 133 ASN A N 1
ATOM 2024 C CA . ASN A 1 133 ? 27.632 27.205 25.049 1.00 4.83 133 ASN A CA 1
ATOM 2025 C C . ASN A 1 133 ? 26.950 28.506 25.493 1.00 4.82 133 ASN A C 1
ATOM 2026 O O . ASN A 1 133 ? 27.616 29.518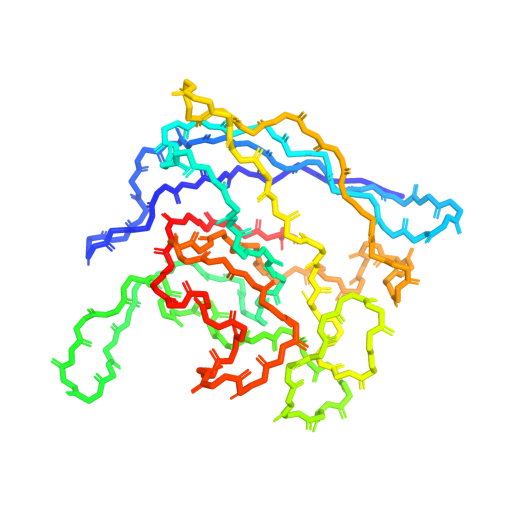 25.661 1.00 5.28 133 ASN A O 1
ATOM 2037 N N . TYR A 1 134 ? 25.639 28.456 25.704 1.00 4.46 134 TYR A N 1
ATOM 2038 C CA . TYR A 1 134 ? 24.869 29.572 26.264 1.00 4.78 134 TYR A CA 1
ATOM 2039 C C . TYR A 1 134 ? 24.966 30.841 25.406 1.00 4.56 134 TYR A C 1
ATOM 2040 O O . TYR A 1 134 ? 24.888 31.951 25.911 1.00 5.13 134 TYR A O 1
ATOM 2058 N N . SER A 1 135 ? 25.052 30.634 24.093 1.00 4.58 135 SER A N 1
ATOM 2059 C CA . SER A 1 135 ? 25.234 31.704 23.126 1.00 4.77 135 SER A CA 1
ATOM 2060 C C . SER A 1 135 ? 24.603 31.319 21.798 1.00 4.61 135 SER A C 1
ATOM 2061 O O . SER A 1 135 ? 24.286 30.155 21.577 1.00 5.52 135 SER A O 1
ATOM 2069 N N . ASP A 1 136 ? 24.435 32.304 20.920 1.00 4.85 136 ASP A N 1
ATOM 2070 C CA . ASP A 1 136 ? 24.073 32.048 19.527 1.00 5.18 136 ASP A CA 1
ATOM 2071 C C . ASP A 1 136 ? 25.283 32.136 18.589 1.00 5.21 136 ASP A C 1
ATOM 2072 O O . ASP A 1 136 ? 25.114 32.096 17.373 1.00 6.27 136 ASP A O 1
ATOM 2081 N N . LYS A 1 137 ? 26.486 32.204 19.164 1.00 5.24 137 LYS A N 1
ATOM 2082 C CA . LYS A 1 137 ? 27.727 32.268 18.398 1.00 5.65 137 LYS A CA 1
ATOM 2083 C C . LYS A 1 137 ? 28.674 31.192 18.931 1.00 5.18 137 LYS A C 1
ATOM 2084 O O . LYS A 1 137 ? 28.880 31.112 20.140 1.00 5.36 137 LYS A O 1
ATOM 2112 N N . PRO A 1 138 ? 29.279 30.367 18.055 1.00 5.48 138 PRO A N 1
ATOM 2113 C CA . PRO A 1 138 ? 29.245 30.455 16.593 1.00 5.82 138 PRO A CA 1
ATOM 2114 C C . PRO A 1 138 ? 28.057 29.748 15.955 1.00 6.40 138 PRO A C 1
ATOM 2115 O O . PRO A 1 138 ? 27.919 29.783 14.735 1.00 9.61 138 PRO A O 1
ATOM 2126 N N . GLU A 1 139 ? 27.226 29.107 16.764 1.00 5.98 139 GLU A N 1
ATOM 2127 C CA . GLU A 1 139 ? 26.083 28.343 16.259 1.00 6.57 139 GLU A CA 1
ATOM 2128 C C . GLU A 1 139 ? 24.822 28.766 16.984 1.00 6.24 139 GLU A C 1
ATOM 2129 O O . GLU A 1 139 ? 24.839 29.049 18.186 1.00 6.13 139 GLU A O 1
ATOM 2150 N N . PRO A 1 140 ? 23.698 28.785 16.283 1.00 7.40 140 PRO A N 1
ATOM 2151 C CA . PRO A 1 140 ? 22.457 29.146 16.964 1.00 7.54 140 PRO A CA 1
ATOM 2152 C C . PRO A 1 140 ? 22.152 28.251 18.163 1.00 5.95 140 PRO A C 1
ATOM 2153 O O . PRO A 1 140 ? 22.490 27.061 18.181 1.00 6.07 140 PRO A O 1
ATOM 2164 N N . LEU A 1 141 ? 21.481 28.827 19.151 1.00 5.81 141 LEU A N 1
ATOM 2165 C CA . LEU A 1 141 ? 20.832 28.026 20.189 1.00 5.80 141 LEU A CA 1
ATOM 2166 C C . LEU A 1 141 ? 21.840 27.161 20.941 1.00 5.68 141 LEU A C 1
ATOM 2167 O O . LEU A 1 141 ? 21.576 25.997 21.304 1.00 6.09 141 LEU A O 1
ATOM 2183 N N . GLY A 1 142 ? 23.005 27.743 21.171 1.00 5.41 142 GLY A N 1
ATOM 2184 C CA . GLY A 1 142 ? 24.031 27.108 21.966 1.00 5.27 142 GLY A CA 1
ATOM 2185 C C . GLY A 1 142 ? 24.790 25.988 21.286 1.00 5.14 142 GLY A C 1
ATOM 2186 O O . GLY A 1 142 ? 25.618 25.336 21.916 1.00 5.37 142 GLY A O 1
ATOM 2190 N N . GLY A 1 143 ? 24.525 25.745 20.007 1.00 5.29 143 GLY A N 1
ATOM 2191 C CA . GLY A 1 143 ? 25.113 24.602 19.334 1.00 5.72 143 GLY A CA 1
ATOM 2192 C C . GLY A 1 143 ? 24.460 23.283 19.710 1.00 5.59 143 GLY A C 1
ATOM 2193 O O . GLY A 1 143 ? 25.047 22.218 19.545 1.00 6.54 143 GLY A O 1
ATOM 2197 N N . GLY A 1 144 ? 23.230 23.327 20.209 1.00 5.39 144 GLY A N 1
ATOM 2198 C CA . GLY A 1 144 ? 22.535 22.106 20.578 1.00 5.80 144 GLY A CA 1
ATOM 2199 C C . GLY A 1 144 ? 22.199 21.226 19.391 1.00 5.98 144 GLY A C 1
ATOM 2200 O O . GLY A 1 144 ? 22.102 20.003 19.521 1.00 5.90 144 GLY A O 1
ATOM 2204 N N . GLY A 1 145 ? 21.999 21.825 18.221 1.00 7.31 145 GLY A N 1
ATOM 2205 C CA . GLY A 1 145 ? 21.685 21.036 17.049 1.00 7.98 145 GLY A CA 1
ATOM 2206 C C . GLY A 1 145 ? 20.424 20.214 17.240 1.00 6.96 145 GLY A C 1
ATOM 2207 O O . GLY A 1 145 ? 19.423 20.676 17.796 1.00 7.21 145 GLY A O 1
ATOM 2211 N N . ALA A 1 146 ? 20.472 18.988 16.748 1.00 6.67 146 ALA A N 1
ATOM 2212 C CA . ALA A 1 146 ? 19.299 18.142 16.677 1.00 6.63 146 ALA A CA 1
ATOM 2213 C C . ALA A 1 146 ? 18.758 17.804 18.060 1.00 5.60 146 ALA A C 1
ATOM 2214 O O . ALA A 1 146 ? 19.455 17.850 19.068 1.00 6.39 146 ALA A O 1
ATOM 2221 N N . ARG A 1 147 ? 17.475 17.461 18.081 1.00 5.34 147 ARG A N 1
ATOM 2222 C CA . ARG A 1 147 ? 16.768 17.099 19.297 1.00 5.31 147 ARG A CA 1
ATOM 2223 C C . ARG A 1 147 ? 16.903 15.598 19.517 1.00 5.20 147 ARG A C 1
ATOM 2224 O O . ARG A 1 147 ? 16.519 14.808 18.678 1.00 6.76 147 ARG A O 1
ATOM 2245 N N . PHE A 1 148 ? 17.474 15.218 20.657 1.00 5.21 148 PHE A N 1
ATOM 2246 C CA . PHE A 1 148 ? 17.710 13.816 20.995 1.00 5.20 148 PHE A CA 1
ATOM 2247 C C . PHE A 1 148 ? 16.525 13.177 21.728 1.00 5.09 148 PHE A C 1
ATOM 2248 O O . PHE A 1 148 ? 16.162 12.041 21.417 1.00 5.39 148 PHE A O 1
ATOM 2265 N N . ALA A 1 149 ? 15.984 13.866 22.730 1.00 4.71 149 ALA A N 1
ATOM 2266 C CA . ALA A 1 149 ? 14.897 13.312 23.528 1.00 4.98 149 ALA A CA 1
ATOM 2267 C C . ALA A 1 149 ? 13.992 14.438 23.989 1.00 4.89 149 ALA A C 1
ATOM 2268 O O . ALA A 1 149 ? 14.424 15.575 24.164 1.00 5.42 149 ALA A O 1
ATOM 2275 N N . CYS A 1 150 ? 12.722 14.099 24.177 1.00 4.59 150 CYS A N 1
ATOM 2276 C CA . CYS A 1 150 ? 11.696 15.089 24.463 1.00 5.01 150 CYS A CA 1
ATOM 2277 C C . CYS A 1 150 ? 10.648 14.492 25.385 1.00 4.95 150 CYS A C 1
ATOM 2278 O O . CYS A 1 150 ? 10.357 13.290 25.322 1.00 5.43 150 CYS A O 1
ATOM 2285 N N . GLY A 1 151 ? 10.065 15.339 26.220 1.00 5.43 151 GLY A N 1
ATOM 2286 C CA . GLY A 1 151 ? 8.918 14.945 27.016 1.00 6.01 151 GLY A CA 1
ATOM 2287 C C . GLY A 1 151 ? 8.033 16.145 27.269 1.00 6.41 151 GLY A C 1
ATOM 2288 O O . GLY A 1 151 ? 8.504 17.259 27.354 1.00 7.50 151 GLY A O 1
ATOM 2292 N N . VAL A 1 152 ? 6.740 15.921 27.412 1.00 7.23 152 VAL A N 1
ATOM 2293 C CA . VAL A 1 152 ? 5.788 17.005 27.656 1.00 7.55 152 VAL A CA 1
ATOM 2294 C C . VAL A 1 152 ? 5.620 17.216 29.148 1.00 7.64 152 VAL A C 1
ATOM 2295 O O . VAL A 1 152 ? 5.490 16.265 29.910 1.00 8.66 152 VAL A O 1
ATOM 2308 N N . ILE A 1 153 ? 5.643 18.476 29.570 1.00 7.84 153 ILE A N 1
ATOM 2309 C CA . ILE A 1 153 ? 5.387 18.838 30.953 1.00 8.88 153 ILE A CA 1
ATOM 2310 C C . ILE A 1 153 ? 3.906 19.117 31.043 1.00 12.67 153 ILE A C 1
ATOM 2311 O O . ILE A 1 153 ? 3.394 20.082 30.464 1.00 13.59 153 ILE A O 1
ATOM 2327 N N . GLU A 1 154 ? 3.183 18.282 31.752 1.00 18.71 154 GLU A N 1
ATOM 2328 C CA . GLU A 1 154 ? 1.745 18.422 31.652 1.00 29.31 154 GLU A CA 1
ATOM 2329 C C . GLU A 1 154 ? 1.211 19.534 32.538 1.00 29.23 154 GLU A C 1
ATOM 2330 O O . GLU A 1 154 ? 0.082 19.971 32.334 1.00 32.94 154 GLU A O 1
#

Nearest PDB structures (foldseek):
  4l05-assembly1_A  TM=1.007E+00  e=1.685E-32  Brucella abortus
  1eso-assembly1_A  TM=9.894E-01  e=1.100E-21  Escherichia coli
  1oal-assembly1_A-2  TM=9.712E-01  e=5.116E-20  Photobacterium leiognathi subsp. leiognathi
  1bzo-assembly1_A-2  TM=9.688E-01  e=5.121E-19  Photobacterium leiognathi subsp. leiognathi
  1ibd-assembly1_A-2  TM=9.639E-01  e=3.893E-19  Photobacterium leiognathi subsp. leiognathi

Solvent-accessible surface area: 7462 Å² total; per-residue (Å²): 111,71,38,83,4,118,0,77,40,14,55,94,124,3,84,24,108,84,2,14,41,0,50,0,34,50,28,152,48,6,0,62,0,116,0,62,6,67,125,8,88,83,35,136,5,0,0,0,0,1,65,58,59,36,18,42,40,23,131,116,124,72,144,95,40,31,1,43,34,0,15,31,8,16,21,63,50,111,48,154,86,0,72,1,9,136,20,119,6,15,68,0,2,0,26,73,0,55,7,78,95,114,4,98,2,87,55,64,10,50,2,55,76,0,154,108,1,67,59,0,77,91,72,0,0,0,0,8,82,22,22,7,75,54,32,63,167,116,97,95,71,5,16,1,59,62,34,30,0,2,3,42,0,141

InterPro domains:
  IPR001424 Superoxide dismutase, copper/zinc binding domain [PF00080] (39-172)
  IPR001424 Superoxide dismutase, copper/zinc binding domain [cd00305] (33-172)
  IPR018152 Superoxide dismutase, copper/zinc, binding site [PS00087] (65-75)
  IPR018152 Superoxide dismutase, copper/zinc, binding site [PS00332] (161-172)
  IPR024134 Superoxide dismutase (Cu/Zn) / superoxide dismutase copper chaperone [PTHR10003] (36-172)
  IPR036423 Superoxide dismutase-like, copper/zinc binding domain superfamily [G3DSA:2.60.40.200] (20-173)
  IPR036423 Superoxide dismutase-like, copper/zinc binding domain superfamily [SSF49329] (23-172)

Secondary structure (DSSP, 8-state):
-EEEEEEEEEETTEEEEEEEEEEEE--TTSEEEEEEE-SPPSEEE-EEEESSS----EEETTEEETTGGG-SB--TT---S---TTSSS-TTB-PPEEE-TTS-EEEEEEETT---GGGGTTEEEEEESS---SSSSSSGGGG--SEEEEEEE-

Organism: Brucella abortus biovar 1 (strain 9-941) (NCBI:txid262698)

Sequence (154 aa):
ESTTVKMYEALPTGPGKEVGTVVISEAPGGLHFKVNMEKLTPGYHGFHVHENPSCAPGEKDGKIVPALAAGGHHYDPGNTHHHLGPEGDGHMGDLPRLSANADGKVSETVVAPHLKKLAEIKQRSLMVHVGGDNYSDKPEPLGGGGARFACGVIE

Foldseek 3Di:
DKDKWFKAFFDLQGGHDTFWIWIWDADPQAIKTFTKGFDAAFFKKWKWWAAAQGQCWDADPRDTATRCRLPGGQFPVPQPAFQALPDDGRLGHWAIFGAHNRRITGDMTGRNSHGDPVSRARHKMWIANDHAPRGPPPHGRRGRPGTTMMTGRD

CATH classification: 2.60.40.200